Protein AF-A0A9D4M995-F1 (afdb_monomer_lite)

Organism: Dreissena polymorpha (NCBI:txid45954)

Structure (mmCIF, N/CA/C/O backbone):
data_AF-A0A9D4M995-F1
#
_entry.id   AF-A0A9D4M995-F1
#
loop_
_atom_site.group_PDB
_atom_site.id
_atom_site.type_symbol
_atom_site.label_atom_id
_atom_site.label_alt_id
_atom_site.label_comp_id
_atom_site.label_asym_id
_atom_site.label_entity_id
_atom_site.label_seq_id
_atom_site.pdbx_PDB_ins_code
_atom_site.Cartn_x
_atom_site.Cartn_y
_atom_site.Cartn_z
_atom_site.occupancy
_atom_site.B_iso_or_equiv
_atom_site.auth_seq_id
_atom_site.auth_comp_id
_atom_site.auth_asym_id
_atom_site.auth_atom_id
_atom_site.pdbx_PDB_model_num
ATOM 1 N N . MET A 1 1 ? 2.722 -14.467 -3.601 1.00 52.31 1 MET A N 1
ATOM 2 C CA . MET A 1 1 ? 2.253 -13.139 -4.052 1.00 52.31 1 MET A CA 1
ATOM 3 C C . MET A 1 1 ? 3.105 -12.758 -5.247 1.00 52.31 1 MET A C 1
ATOM 5 O O . MET A 1 1 ? 4.306 -12.969 -5.169 1.00 52.31 1 MET A O 1
ATOM 9 N N . GLY A 1 2 ? 2.505 -12.349 -6.364 1.00 69.81 2 GLY A N 1
ATOM 10 C CA . GLY A 1 2 ? 3.239 -12.052 -7.598 1.00 69.81 2 GLY A CA 1
ATOM 11 C C . GLY A 1 2 ? 3.342 -10.549 -7.827 1.00 69.81 2 GLY A C 1
ATOM 12 O O . GLY A 1 2 ? 2.372 -9.830 -7.586 1.00 69.81 2 GLY A O 1
ATOM 13 N N . PHE A 1 3 ? 4.499 -10.091 -8.296 1.00 80.19 3 PHE A N 1
ATOM 14 C CA . PHE A 1 3 ? 4.656 -8.740 -8.825 1.00 80.19 3 PHE A CA 1
ATOM 15 C C . PHE A 1 3 ? 3.816 -8.583 -10.092 1.00 80.19 3 PHE A C 1
ATOM 17 O O . PHE A 1 3 ? 3.616 -9.543 -10.841 1.00 80.19 3 PHE A O 1
ATOM 24 N N . LEU A 1 4 ? 3.341 -7.369 -10.354 1.00 90.06 4 LEU A N 1
ATOM 25 C CA . LEU A 1 4 ? 2.858 -7.046 -11.692 1.00 90.06 4 LEU A CA 1
ATOM 26 C C . LEU A 1 4 ? 4.076 -6.784 -12.566 1.00 90.06 4 LEU A C 1
ATOM 28 O O . LEU A 1 4 ? 4.905 -5.946 -12.220 1.00 90.06 4 LEU A O 1
ATOM 32 N N . HIS A 1 5 ? 4.178 -7.507 -13.672 1.00 93.31 5 HIS A N 1
ATOM 33 C CA . HIS A 1 5 ? 5.258 -7.353 -14.633 1.00 93.31 5 HIS A CA 1
ATOM 34 C C . HIS A 1 5 ? 4.734 -6.626 -15.865 1.00 93.31 5 HIS A C 1
ATOM 36 O O . HIS A 1 5 ? 3.717 -7.015 -16.442 1.00 93.31 5 HIS A O 1
ATOM 42 N N . PHE A 1 6 ? 5.419 -5.551 -16.236 1.00 95.12 6 PHE A N 1
ATOM 43 C CA . PHE A 1 6 ? 5.180 -4.814 -17.466 1.00 95.12 6 PHE A CA 1
ATOM 44 C C . PHE A 1 6 ? 6.470 -4.776 -18.269 1.00 95.12 6 PHE A C 1
ATOM 46 O O . PHE A 1 6 ? 7.546 -4.593 -17.705 1.00 95.12 6 PHE A O 1
ATOM 53 N N . GLN A 1 7 ? 6.341 -4.904 -19.583 1.00 97.06 7 GLN A N 1
ATOM 54 C CA . GLN A 1 7 ? 7.459 -4.799 -20.500 1.00 97.06 7 GLN A CA 1
ATOM 55 C C . GLN A 1 7 ? 7.238 -3.590 -21.404 1.00 97.06 7 GLN A C 1
ATOM 57 O O . GLN A 1 7 ? 6.191 -3.459 -22.043 1.00 97.06 7 GLN A O 1
ATOM 62 N N . CYS A 1 8 ? 8.217 -2.693 -21.435 1.00 96.62 8 CYS A N 1
ATOM 63 C CA . CYS A 1 8 ? 8.193 -1.508 -22.278 1.00 96.62 8 CYS A CA 1
ATOM 64 C C . CYS A 1 8 ? 9.352 -1.560 -23.267 1.00 96.62 8 CYS A C 1
ATOM 66 O O . CYS A 1 8 ? 10.485 -1.855 -22.899 1.00 96.62 8 CYS A O 1
ATOM 68 N N . THR A 1 9 ? 9.075 -1.232 -24.524 1.00 97.75 9 THR A N 1
ATOM 69 C CA . THR A 1 9 ? 10.114 -1.009 -25.528 1.00 97.75 9 THR A CA 1
ATOM 70 C C . THR A 1 9 ? 10.420 0.479 -25.575 1.00 97.75 9 THR A C 1
ATOM 72 O O . THR A 1 9 ? 9.527 1.287 -25.829 1.00 97.75 9 THR A O 1
ATOM 75 N N . VAL A 1 10 ? 11.669 0.842 -25.303 1.00 97.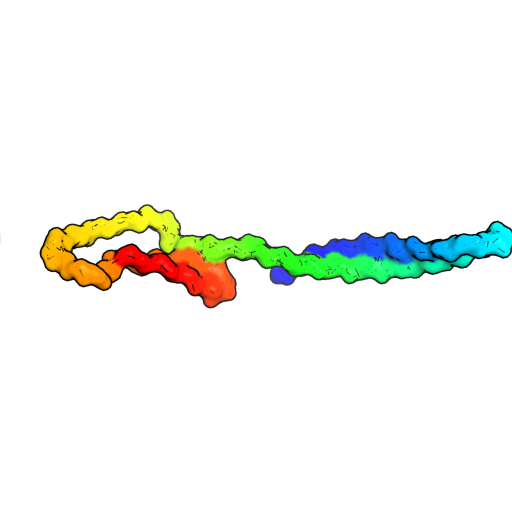50 10 VAL A N 1
ATOM 76 C CA . VAL A 1 10 ? 12.146 2.223 -25.381 1.00 97.50 10 VAL A CA 1
ATOM 77 C C . VAL A 1 10 ? 12.991 2.355 -26.635 1.00 97.50 10 VAL A C 1
ATOM 79 O O . VAL A 1 10 ? 13.962 1.623 -26.803 1.00 97.50 10 VAL A O 1
ATOM 82 N N . THR A 1 11 ? 12.629 3.298 -27.499 1.00 97.75 11 THR A N 1
ATOM 83 C CA . THR A 1 11 ? 13.373 3.618 -28.719 1.00 97.75 11 THR A CA 1
ATOM 84 C C . THR A 1 11 ? 13.923 5.030 -28.607 1.00 97.75 11 THR A C 1
ATOM 86 O O . THR A 1 11 ? 13.196 5.958 -28.250 1.00 97.75 11 THR A O 1
ATOM 89 N N . VAL A 1 12 ? 15.205 5.195 -28.919 1.00 96.94 12 VAL A N 1
ATOM 90 C CA . VAL A 1 12 ? 15.882 6.495 -28.963 1.00 96.94 12 VAL A CA 1
ATOM 91 C C . VAL A 1 12 ? 16.381 6.767 -30.375 1.00 96.94 12 VAL A C 1
ATOM 93 O O . VAL A 1 12 ? 16.742 5.842 -31.098 1.00 96.94 12 VAL A O 1
ATOM 96 N N . SER A 1 13 ? 16.395 8.039 -30.767 1.00 97.56 13 SER A N 1
ATOM 97 C CA . SER A 1 13 ? 16.902 8.498 -32.058 1.00 97.56 13 SER A CA 1
ATOM 98 C C . SER A 1 13 ? 17.727 9.763 -31.875 1.00 97.56 13 SER A C 1
ATOM 100 O O . SER A 1 13 ? 17.332 10.640 -31.106 1.00 97.56 13 SER A O 1
ATOM 102 N N . ASP A 1 14 ? 18.831 9.885 -32.609 1.00 96.88 14 ASP A N 1
ATOM 103 C CA . ASP A 1 14 ? 19.518 11.169 -32.779 1.00 96.88 14 ASP A CA 1
ATOM 104 C C . ASP A 1 14 ? 18.906 11.992 -33.938 1.00 96.88 14 ASP A C 1
ATOM 106 O O . ASP A 1 14 ? 17.912 11.585 -34.543 1.00 96.88 14 ASP A O 1
ATOM 110 N N . ASN A 1 15 ? 19.489 13.162 -34.226 1.00 96.69 15 ASN A N 1
ATOM 111 C CA . ASN A 1 15 ? 19.081 14.062 -35.316 1.00 96.69 15 ASN A CA 1
ATOM 112 C C . ASN A 1 15 ? 20.044 14.006 -36.525 1.00 96.69 15 ASN A C 1
ATOM 114 O O . ASN A 1 15 ? 20.273 15.025 -37.180 1.00 96.69 15 ASN A O 1
ATOM 118 N N . GLY A 1 16 ? 20.685 12.863 -36.793 1.00 95.56 16 GLY A N 1
ATOM 119 C CA . GLY A 1 16 ? 21.664 12.732 -37.881 1.00 95.56 16 GLY A CA 1
ATOM 120 C C . GLY A 1 16 ? 21.092 12.963 -39.293 1.00 95.56 16 GLY A C 1
ATOM 121 O O . GLY A 1 16 ? 19.939 12.646 -39.570 1.00 95.56 16 GLY A O 1
ATOM 122 N N . TYR A 1 17 ? 21.928 13.472 -40.211 1.00 92.69 17 TYR A N 1
ATOM 123 C CA . TYR A 1 17 ? 21.639 13.643 -41.647 1.00 92.69 17 TYR A CA 1
ATOM 124 C C . TYR A 1 17 ? 22.714 12.929 -42.493 1.00 92.69 17 TYR A C 1
ATOM 126 O O . TYR A 1 17 ? 23.892 13.012 -42.139 1.00 92.69 17 TYR A O 1
ATOM 134 N N . PRO A 1 18 ? 22.377 12.259 -43.616 1.00 92.44 18 PRO A N 1
ATOM 135 C CA . PRO A 1 18 ? 21.038 12.082 -44.194 1.00 92.44 18 PRO A CA 1
ATOM 136 C C . PRO A 1 18 ? 20.168 11.058 -43.452 1.00 92.44 18 PRO A C 1
ATOM 138 O O . PRO A 1 18 ? 18.980 10.955 -43.739 1.00 92.44 18 PRO A O 1
ATOM 141 N N . SER A 1 19 ? 20.744 10.317 -42.503 1.00 95.19 19 SER A N 1
ATOM 142 C CA . SER A 1 19 ? 20.043 9.325 -41.689 1.00 95.19 19 SER A CA 1
ATOM 143 C C . SER A 1 19 ? 20.415 9.463 -40.217 1.00 95.19 19 SER A C 1
ATOM 145 O O . SER A 1 19 ? 21.600 9.522 -39.874 1.00 95.19 19 SER A O 1
ATOM 147 N N . ASN A 1 20 ? 19.401 9.444 -39.365 1.00 95.69 20 ASN A N 1
ATOM 148 C CA . ASN A 1 20 ? 19.523 9.347 -37.920 1.00 95.69 20 ASN A CA 1
ATOM 149 C C . ASN A 1 20 ? 19.918 7.930 -37.483 1.00 95.69 20 ASN A C 1
ATOM 151 O O . ASN A 1 20 ? 19.604 6.939 -38.148 1.00 95.69 20 ASN A O 1
ATOM 155 N N . LYS A 1 21 ? 20.588 7.830 -36.336 1.00 97.62 21 LYS A N 1
ATOM 156 C CA . LYS A 1 21 ? 20.817 6.558 -35.646 1.00 97.62 21 LYS A CA 1
ATOM 157 C C . LYS A 1 21 ? 19.661 6.289 -34.699 1.00 97.62 21 LYS A C 1
ATOM 159 O O . LYS A 1 21 ? 19.200 7.197 -34.012 1.00 97.62 21 LYS A O 1
ATOM 164 N N . ILE A 1 22 ? 19.233 5.033 -34.655 1.00 97.50 22 ILE A N 1
ATOM 165 C CA . ILE A 1 22 ? 18.158 4.554 -33.791 1.00 97.50 22 ILE A CA 1
ATOM 166 C C . ILE A 1 22 ? 18.706 3.406 -32.954 1.00 97.50 22 ILE A C 1
ATOM 168 O O . ILE A 1 22 ? 19.413 2.547 -33.481 1.00 97.50 22 ILE A O 1
ATOM 172 N N . ASP A 1 23 ? 18.352 3.386 -31.676 1.00 97.81 23 ASP A N 1
ATOM 173 C CA . ASP A 1 23 ? 18.584 2.240 -30.803 1.00 97.81 23 ASP A CA 1
ATOM 174 C C . ASP A 1 23 ? 17.304 1.885 -30.043 1.00 97.81 23 ASP A C 1
ATOM 176 O O . ASP A 1 23 ? 16.408 2.720 -29.875 1.00 97.81 23 ASP A O 1
ATOM 180 N N . THR A 1 24 ? 17.168 0.625 -29.640 1.00 97.94 24 THR A N 1
ATOM 181 C CA . THR A 1 24 ? 15.983 0.119 -28.943 1.00 97.94 24 THR A CA 1
ATOM 182 C C . THR A 1 24 ? 16.372 -0.820 -27.812 1.00 97.94 24 THR A C 1
ATOM 184 O O . THR A 1 24 ? 17.153 -1.747 -28.000 1.00 97.94 24 THR A O 1
ATOM 187 N N . ALA A 1 25 ? 15.756 -0.623 -26.649 1.00 97.81 25 ALA A N 1
ATOM 188 C CA . ALA A 1 25 ? 15.942 -1.461 -25.474 1.00 97.81 25 ALA A CA 1
ATOM 189 C C . ALA A 1 25 ? 14.599 -1.956 -24.925 1.00 97.81 25 ALA A C 1
ATOM 191 O O . ALA A 1 25 ? 13.578 -1.268 -25.003 1.00 97.81 25 ALA A O 1
ATOM 192 N N . GLN A 1 26 ? 14.613 -3.154 -24.342 1.00 98.06 26 GLN A N 1
ATOM 193 C CA . GLN A 1 26 ? 13.507 -3.665 -23.536 1.00 98.06 26 GLN A CA 1
ATOM 194 C C . GLN A 1 26 ? 13.723 -3.280 -22.073 1.00 98.06 26 GLN A C 1
ATOM 196 O O . GLN A 1 26 ? 14.834 -3.387 -21.556 1.00 98.06 26 GLN A O 1
ATOM 201 N N . VAL A 1 27 ? 12.655 -2.837 -21.418 1.00 97.31 27 VAL A N 1
ATOM 202 C CA . VAL A 1 27 ? 12.640 -2.469 -20.004 1.00 97.31 27 VAL A CA 1
ATOM 203 C C . VAL A 1 27 ? 11.605 -3.327 -19.294 1.00 97.31 27 VAL A C 1
ATOM 205 O O . VAL A 1 27 ? 10.411 -3.239 -19.591 1.00 97.31 27 VAL A O 1
ATOM 208 N N . ASP A 1 28 ? 12.068 -4.122 -18.335 1.00 96.50 28 ASP A N 1
ATOM 209 C CA . ASP A 1 28 ? 11.219 -4.884 -17.427 1.00 96.50 28 ASP A CA 1
ATOM 210 C C . ASP A 1 28 ? 10.895 -4.057 -16.183 1.00 96.50 28 ASP A C 1
ATOM 212 O O . ASP A 1 28 ? 11.781 -3.599 -15.458 1.00 96.50 28 ASP A O 1
ATOM 216 N N . ILE A 1 29 ? 9.604 -3.871 -15.925 1.00 94.94 29 ILE A N 1
ATOM 217 C CA . ILE A 1 29 ? 9.091 -3.122 -14.781 1.00 94.94 29 ILE A CA 1
ATOM 218 C C . ILE A 1 29 ? 8.346 -4.093 -13.871 1.00 94.94 29 ILE A C 1
ATOM 220 O O . ILE A 1 29 ? 7.320 -4.659 -14.253 1.00 94.94 29 ILE A O 1
ATOM 224 N N . PHE A 1 30 ? 8.839 -4.244 -12.643 1.00 94.19 30 PHE A N 1
ATOM 225 C CA . PHE A 1 30 ? 8.195 -5.031 -11.595 1.00 94.19 30 PHE A CA 1
ATOM 226 C C . PHE A 1 30 ? 7.540 -4.093 -10.587 1.00 94.19 30 PHE A C 1
ATOM 228 O O . PHE A 1 30 ? 8.218 -3.329 -9.901 1.00 94.19 30 PHE A O 1
ATOM 235 N N . VAL A 1 31 ? 6.214 -4.143 -10.496 1.00 91.62 31 VAL A N 1
ATOM 236 C CA . VAL A 1 31 ? 5.451 -3.341 -9.539 1.00 91.62 31 VAL A CA 1
ATOM 237 C C . VAL A 1 31 ? 4.991 -4.231 -8.397 1.00 91.62 31 VAL A C 1
ATOM 239 O O . VAL A 1 31 ? 4.119 -5.090 -8.571 1.00 91.62 31 VAL A O 1
ATOM 242 N N . ASP A 1 32 ? 5.541 -3.970 -7.215 1.00 88.00 32 ASP A N 1
ATOM 243 C CA . ASP A 1 32 ? 4.968 -4.440 -5.963 1.00 88.00 32 ASP A CA 1
ATOM 244 C C . ASP A 1 32 ? 3.890 -3.454 -5.509 1.00 88.00 32 ASP A C 1
ATOM 246 O O . ASP A 1 32 ? 4.170 -2.322 -5.110 1.00 88.00 32 ASP A O 1
ATOM 250 N N . ARG A 1 33 ? 2.627 -3.865 -5.646 1.00 83.56 33 ARG A N 1
ATOM 251 C CA . ARG A 1 33 ? 1.509 -3.108 -5.090 1.00 83.56 33 ARG A CA 1
ATOM 252 C C . ARG A 1 33 ? 1.108 -3.755 -3.790 1.00 83.56 33 ARG A C 1
ATOM 254 O O . ARG A 1 33 ? 0.345 -4.722 -3.783 1.00 83.56 33 ARG A O 1
ATOM 261 N N . ASP A 1 34 ? 1.539 -3.137 -2.708 1.00 76.88 34 ASP A N 1
ATOM 262 C CA . ASP A 1 34 ? 1.048 -3.480 -1.397 1.00 76.88 34 ASP A CA 1
ATOM 263 C C . ASP A 1 34 ? -0.413 -3.024 -1.250 1.00 76.88 34 ASP A C 1
ATOM 265 O O . ASP A 1 34 ? -0.731 -1.857 -1.026 1.00 76.88 34 ASP A O 1
ATOM 269 N N . ARG A 1 35 ? -1.325 -3.971 -1.478 1.00 77.12 35 ARG A N 1
ATOM 270 C CA . ARG A 1 35 ? -2.778 -3.764 -1.403 1.00 77.12 35 ARG A CA 1
ATOM 271 C C . ARG A 1 35 ? -3.349 -4.090 -0.033 1.00 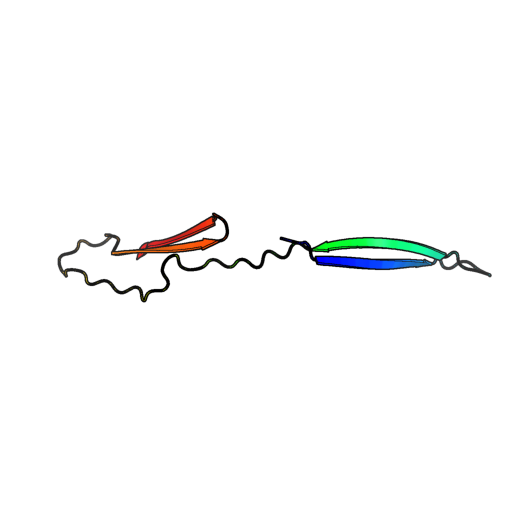77.12 35 ARG A C 1
ATOM 273 O O . ARG A 1 35 ? -4.565 -4.016 0.142 1.00 77.12 35 ARG A O 1
ATOM 280 N N . ALA A 1 36 ? -2.516 -4.502 0.919 1.00 82.56 36 ALA A N 1
ATOM 281 C CA . ALA A 1 36 ? -3.013 -4.722 2.260 1.00 82.56 36 ALA A CA 1
ATOM 282 C C . ALA A 1 36 ? -3.371 -3.357 2.854 1.00 82.56 36 ALA A C 1
ATOM 284 O O . ALA A 1 36 ? -2.569 -2.429 2.801 1.00 82.56 36 ALA A O 1
ATOM 285 N N . LEU A 1 37 ? -4.567 -3.234 3.418 1.00 83.25 37 LEU A N 1
ATOM 286 C CA . LEU A 1 37 ? -4.981 -2.095 4.235 1.00 83.25 37 LEU A CA 1
ATOM 287 C C . LEU A 1 37 ? -5.021 -2.549 5.698 1.00 83.25 37 LEU A C 1
ATOM 289 O O . LEU A 1 37 ? -5.280 -3.732 5.939 1.00 83.25 37 LEU A O 1
ATOM 293 N N . PRO A 1 38 ? -4.765 -1.663 6.677 1.00 86.31 38 PRO A N 1
ATOM 294 C CA . PRO A 1 38 ? -5.049 -1.980 8.068 1.00 86.31 38 PRO A CA 1
ATOM 295 C C . PRO A 1 38 ? -6.518 -2.351 8.218 1.00 86.31 38 PRO A C 1
ATOM 297 O O . PRO A 1 38 ? -7.400 -1.567 7.872 1.00 86.31 38 PRO A O 1
ATOM 300 N N . VAL A 1 39 ? -6.769 -3.553 8.720 1.00 87.69 39 VAL A N 1
ATOM 301 C CA . VAL A 1 39 ? -8.111 -4.008 9.078 1.00 87.69 39 VAL A CA 1
ATOM 302 C C . VAL A 1 39 ? -8.228 -3.998 10.586 1.00 87.69 39 VAL A C 1
ATOM 304 O O . VAL A 1 39 ? -7.287 -4.361 11.293 1.00 87.69 39 VAL A O 1
ATOM 307 N N . PHE A 1 40 ? -9.375 -3.554 11.086 1.00 88.12 40 PHE A N 1
ATOM 308 C CA . PHE A 1 40 ? -9.670 -3.646 12.505 1.00 88.12 40 PHE A CA 1
ATOM 309 C C . PHE A 1 40 ? -9.586 -5.108 12.953 1.00 88.12 40 PHE A C 1
ATOM 311 O O . PHE A 1 40 ? -10.103 -6.002 12.287 1.00 88.12 40 PHE A O 1
ATOM 318 N N . THR A 1 41 ? -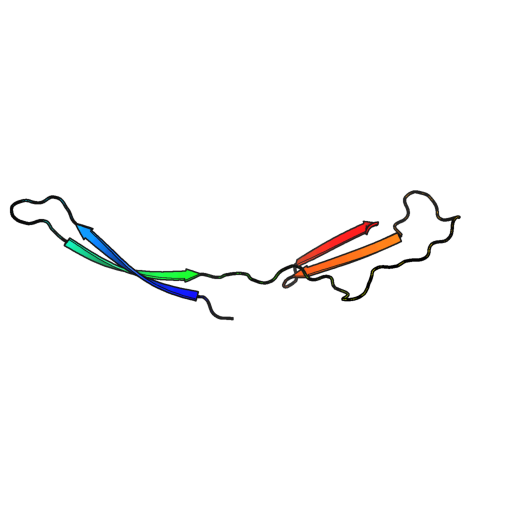8.907 -5.358 14.074 1.00 78.69 41 THR A N 1
ATOM 319 C CA . THR A 1 41 ? -8.682 -6.718 14.601 1.00 78.69 41 THR A CA 1
ATOM 320 C C . THR A 1 41 ? -9.977 -7.411 15.024 1.00 78.69 41 THR A C 1
ATOM 322 O O . THR A 1 41 ? -10.007 -8.632 15.155 1.00 78.69 41 THR A O 1
ATOM 325 N N . SER A 1 42 ? -11.054 -6.641 15.197 1.00 78.25 42 SER A N 1
ATOM 326 C CA . SER A 1 42 ? -12.405 -7.132 15.429 1.00 78.25 42 SER A CA 1
ATOM 327 C C . SER A 1 42 ? -13.354 -6.578 14.369 1.00 78.25 42 SER A C 1
ATOM 329 O O . SER A 1 42 ? -13.395 -5.374 14.136 1.00 78.25 42 SER A O 1
ATOM 331 N 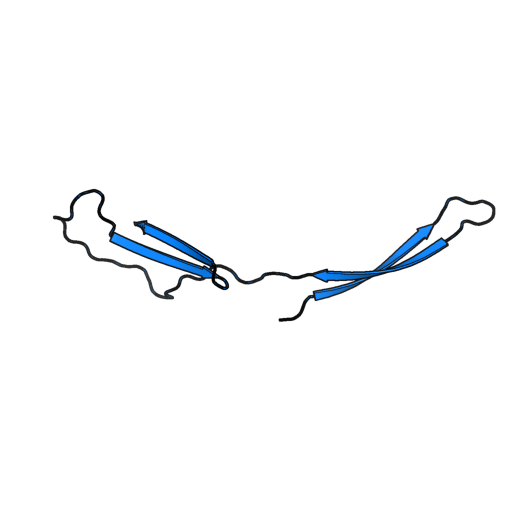N . ASN A 1 43 ? -14.168 -7.454 13.776 1.00 62.44 43 ASN A N 1
ATOM 332 C CA . ASN A 1 43 ? -15.237 -7.084 12.838 1.00 62.44 43 ASN A CA 1
ATOM 333 C C . ASN A 1 43 ? -16.522 -6.610 13.557 1.00 62.44 43 ASN A C 1
ATOM 335 O O . ASN A 1 43 ? -17.568 -6.464 12.925 1.00 62.44 43 ASN A O 1
ATOM 339 N N . ALA A 1 44 ? -16.480 -6.439 14.882 1.00 70.50 44 ALA A N 1
ATOM 340 C CA . ALA A 1 44 ? -17.631 -6.080 15.706 1.00 70.50 44 ALA A CA 1
ATOM 341 C C . ALA A 1 44 ? -17.778 -4.559 15.883 1.00 70.50 44 ALA A C 1
ATOM 343 O O . ALA A 1 44 ? -16.827 -3.795 15.737 1.00 70.50 44 ALA A O 1
ATOM 344 N N . ARG A 1 45 ? -18.983 -4.112 16.265 1.00 81.81 45 ARG A N 1
ATOM 345 C CA . ARG A 1 45 ? -19.187 -2.742 16.758 1.00 81.81 45 ARG A CA 1
ATOM 346 C C . ARG A 1 45 ? -18.462 -2.576 18.095 1.00 81.81 45 ARG A C 1
ATOM 348 O O . ARG A 1 45 ? -18.697 -3.353 19.017 1.00 81.81 45 ARG A O 1
ATOM 355 N N . TYR A 1 46 ? -17.626 -1.547 18.212 1.00 85.62 46 TYR A N 1
ATOM 356 C CA . TYR A 1 46 ? -16.992 -1.179 19.478 1.00 85.62 46 TYR A CA 1
ATOM 357 C C . TYR A 1 46 ? -18.005 -0.457 20.368 1.00 85.62 46 TYR A C 1
ATOM 359 O O . TYR A 1 46 ? -18.326 0.706 20.138 1.00 85.62 46 TYR A O 1
ATOM 367 N N . GLN A 1 47 ? -18.527 -1.161 21.369 1.00 86.38 47 GLN A N 1
ATOM 368 C CA . GLN A 1 47 ? -19.433 -0.614 22.373 1.00 86.38 47 GLN A CA 1
ATOM 369 C C . GLN A 1 47 ? -18.946 -1.036 23.757 1.00 86.38 47 GLN A C 1
ATOM 371 O O . GLN A 1 47 ? -18.684 -2.214 23.994 1.00 86.38 47 GLN A O 1
ATOM 376 N N . VAL A 1 48 ? -18.829 -0.069 24.664 1.00 86.56 48 VAL A N 1
ATOM 377 C CA . VAL A 1 48 ? -18.409 -0.284 26.050 1.00 86.56 48 VAL A CA 1
ATOM 378 C C . VAL A 1 48 ? -19.357 0.467 26.978 1.00 86.56 48 VAL A C 1
ATOM 380 O O . VAL A 1 48 ? -19.703 1.619 26.726 1.00 86.56 48 VAL A O 1
ATOM 383 N N . THR A 1 49 ? -19.761 -0.195 28.058 1.00 90.81 49 THR A N 1
ATOM 384 C CA . THR A 1 49 ? -20.433 0.425 29.202 1.00 90.81 49 THR A CA 1
ATOM 385 C C . THR A 1 49 ? -19.383 0.714 30.268 1.00 90.81 49 THR A C 1
ATOM 387 O O . THR A 1 49 ? -18.577 -0.159 30.593 1.00 90.81 49 THR A O 1
ATOM 390 N N . ILE A 1 50 ? -19.379 1.932 30.808 1.00 91.12 50 ILE A N 1
ATOM 391 C CA . ILE A 1 50 ? -18.499 2.334 31.910 1.00 91.12 50 ILE A CA 1
ATOM 392 C C . ILE A 1 50 ? -19.325 2.774 33.113 1.00 91.12 50 ILE A C 1
ATOM 394 O O . ILE A 1 50 ? -20.447 3.249 32.952 1.00 91.12 50 ILE A O 1
ATOM 398 N N . ASN A 1 51 ? -18.746 2.641 34.303 1.00 92.81 51 ASN A N 1
ATOM 399 C CA . ASN A 1 51 ? -19.311 3.223 35.512 1.00 92.81 51 ASN A CA 1
ATOM 400 C C . ASN A 1 51 ? -19.040 4.733 35.554 1.00 92.81 51 ASN A C 1
ATOM 402 O O . ASN A 1 51 ? -18.026 5.201 35.033 1.00 92.81 51 ASN A O 1
ATOM 406 N N . GLU A 1 52 ? -19.930 5.478 36.203 1.00 90.31 52 GLU A N 1
ATOM 407 C CA . GLU A 1 52 ? -19.819 6.935 36.355 1.00 90.31 52 GLU A CA 1
ATOM 408 C C . GLU A 1 52 ? -18.724 7.376 37.338 1.00 90.31 52 GLU A C 1
ATOM 410 O O . GLU A 1 52 ? -18.247 8.504 37.271 1.00 90.31 52 GLU A O 1
ATOM 415 N N . ASP A 1 53 ? -18.287 6.482 38.225 1.00 93.94 53 ASP A N 1
ATOM 416 C CA . ASP A 1 53 ? -17.264 6.727 39.245 1.00 93.94 53 ASP A CA 1
ATOM 417 C C . ASP A 1 53 ? -15.830 6.558 38.718 1.00 93.94 53 ASP A C 1
ATOM 419 O O . ASP A 1 53 ? -14.860 6.668 39.473 1.00 93.94 53 ASP A O 1
ATOM 423 N N . ARG A 1 54 ? -15.671 6.294 37.415 1.00 87.38 54 ARG A N 1
ATOM 424 C CA . ARG A 1 54 ? -14.359 6.076 36.809 1.00 87.38 54 ARG A CA 1
ATOM 425 C C . ARG A 1 54 ? -13.512 7.360 36.870 1.00 87.38 54 ARG A C 1
ATOM 427 O O . ARG A 1 54 ? -13.935 8.393 36.353 1.00 87.38 54 ARG A O 1
ATOM 434 N N . PRO A 1 55 ? -12.283 7.299 37.419 1.00 90.62 55 PRO A N 1
ATOM 435 C CA . PRO A 1 55 ? -11.390 8.453 37.463 1.00 90.62 55 PRO A CA 1
ATOM 436 C C . PRO A 1 55 ? -11.057 9.021 36.081 1.00 90.62 55 PRO A C 1
ATOM 438 O O . PRO A 1 55 ? -10.887 8.275 35.111 1.00 90.62 55 PRO A O 1
ATOM 441 N N . VAL A 1 56 ? -10.882 10.343 36.026 1.00 89.31 56 VAL A N 1
ATOM 442 C CA . VAL A 1 56 ? -10.419 11.063 34.832 1.00 89.31 56 VAL A CA 1
ATOM 443 C C . VAL A 1 56 ? -9.024 10.579 34.434 1.00 89.31 56 VAL A C 1
ATOM 445 O O . VAL A 1 56 ? -8.143 10.432 35.278 1.00 89.31 56 VAL A O 1
ATOM 448 N N . GLY A 1 57 ? -8.823 10.358 33.132 1.00 88.19 57 GLY A N 1
ATOM 449 C CA . GLY A 1 57 ? -7.546 9.917 32.563 1.00 88.19 57 GLY A CA 1
ATOM 450 C C . GLY A 1 57 ? -7.394 8.399 32.428 1.00 88.19 57 GLY A C 1
ATOM 451 O O . GLY A 1 57 ? -6.378 7.945 31.909 1.00 88.19 57 GLY A O 1
ATOM 452 N N . ASN A 1 58 ? -8.389 7.611 32.846 1.00 89.19 58 ASN A N 1
ATOM 453 C CA . ASN A 1 58 ? -8.403 6.174 32.582 1.00 89.19 58 ASN A CA 1
ATOM 454 C C . ASN A 1 58 ? -8.772 5.869 31.131 1.00 89.19 58 ASN A C 1
ATOM 456 O O . ASN A 1 58 ? -9.745 6.413 30.612 1.00 89.19 58 ASN A O 1
ATOM 460 N N . SER A 1 59 ? -8.057 4.920 30.526 1.00 88.88 59 SER A N 1
ATOM 461 C CA . SER A 1 59 ? -8.454 4.350 29.243 1.00 88.88 59 SER A CA 1
ATOM 462 C C . SER A 1 59 ? -9.700 3.469 29.387 1.00 88.88 59 SER A C 1
ATOM 464 O O . SER A 1 59 ? -9.891 2.731 30.362 1.00 88.88 59 SER A O 1
ATOM 466 N N . ILE A 1 60 ? -10.567 3.567 28.390 1.00 88.62 60 ILE A N 1
ATOM 467 C CA . ILE A 1 60 ? -11.872 2.924 28.285 1.00 88.62 60 ILE A CA 1
ATOM 468 C C . ILE A 1 60 ? -11.767 1.692 27.388 1.00 88.62 60 ILE A C 1
ATOM 470 O O . ILE A 1 60 ? -12.174 0.598 27.782 1.00 88.62 60 ILE A O 1
ATOM 474 N N . ILE A 1 61 ? -11.212 1.857 26.186 1.00 88.06 61 ILE A N 1
ATOM 475 C CA . ILE A 1 61 ? -11.014 0.765 25.231 1.00 88.06 61 ILE A CA 1
ATOM 476 C C . ILE A 1 61 ? -9.801 1.045 24.346 1.00 88.06 61 ILE A C 1
ATOM 478 O O . ILE A 1 61 ? -9.574 2.171 23.905 1.00 88.06 61 ILE A O 1
ATOM 482 N N . GLN A 1 62 ? -9.041 -0.009 24.056 1.00 88.06 62 GLN A N 1
ATOM 483 C CA . GLN A 1 62 ? -8.014 0.005 23.024 1.00 88.06 62 GLN A CA 1
ATOM 484 C C . GLN A 1 62 ? -8.551 -0.694 21.779 1.00 88.06 62 GLN A C 1
ATOM 486 O O . GLN A 1 62 ? -8.894 -1.877 21.809 1.00 88.06 62 GLN A O 1
ATOM 491 N N . VAL A 1 63 ? -8.596 0.039 20.674 1.00 88.31 63 VAL A N 1
ATOM 492 C CA . VAL A 1 63 ? -8.980 -0.484 19.365 1.00 88.31 63 VAL A CA 1
ATOM 493 C C . VAL A 1 63 ? -7.728 -0.606 18.513 1.00 88.31 63 VAL A C 1
ATOM 495 O O . VAL A 1 63 ? -6.958 0.347 18.423 1.00 88.31 63 VAL A O 1
ATOM 498 N N . SER A 1 64 ? -7.516 -1.759 17.879 1.00 87.38 64 SER A N 1
ATOM 499 C CA . SER A 1 64 ? -6.358 -1.983 17.014 1.00 87.38 64 SER A CA 1
ATOM 500 C C . SER A 1 64 ? -6.756 -2.315 15.582 1.00 87.38 64 SER A C 1
ATOM 502 O O . SER A 1 64 ? -7.744 -3.007 15.332 1.00 87.38 64 SER A O 1
ATOM 504 N N . ALA A 1 65 ? -5.956 -1.830 14.639 1.00 88.12 65 ALA A N 1
ATOM 505 C CA . ALA A 1 65 ? -5.999 -2.231 13.242 1.00 88.12 65 ALA A CA 1
ATOM 506 C C . ALA A 1 65 ? -4.623 -2.770 12.845 1.00 88.12 65 ALA A C 1
ATOM 508 O O . ALA A 1 65 ? -3.600 -2.213 13.258 1.00 88.12 65 ALA A O 1
ATOM 509 N N . SER A 1 66 ? -4.583 -3.855 12.073 1.00 88.50 66 SER A N 1
ATOM 510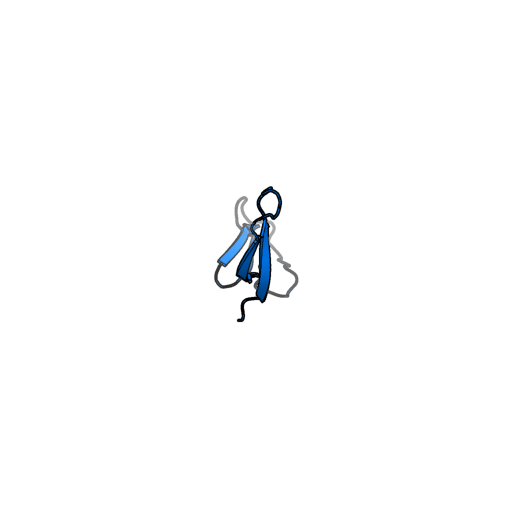 C CA . SER A 1 66 ? -3.330 -4.491 11.675 1.00 88.50 66 SER A CA 1
ATOM 511 C C . SER A 1 66 ? -3.255 -4.790 10.185 1.00 88.50 66 SER A C 1
ATOM 513 O O . SER A 1 66 ? -4.260 -5.002 9.504 1.00 88.50 66 SER A O 1
ATOM 515 N N . ARG A 1 67 ? -2.026 -4.763 9.669 1.00 86.06 67 ARG A N 1
ATOM 516 C CA . ARG A 1 67 ? -1.698 -4.995 8.262 1.00 86.06 67 ARG A CA 1
ATOM 517 C C . ARG A 1 67 ? -0.335 -5.653 8.169 1.00 86.06 67 ARG A C 1
ATOM 519 O O . ARG A 1 67 ? 0.662 -5.010 8.479 1.00 86.06 67 ARG A O 1
ATOM 526 N N . GLN A 1 68 ? -0.294 -6.924 7.771 1.00 78.19 68 GLN A N 1
ATOM 527 C CA . GLN A 1 68 ? 0.958 -7.675 7.588 1.00 78.19 68 GLN A CA 1
ATOM 528 C C . GLN A 1 68 ? 1.977 -7.468 8.738 1.00 78.19 68 GLN A C 1
ATOM 530 O O . GLN A 1 68 ? 3.151 -7.212 8.504 1.00 78.19 68 GLN A O 1
ATOM 535 N N . GLY A 1 69 ? 1.518 -7.527 9.994 1.00 68.25 69 GLY A N 1
ATOM 536 C CA . GLY A 1 69 ? 2.378 -7.390 11.181 1.00 68.25 69 GLY A CA 1
ATOM 537 C C . GLY A 1 69 ? 2.608 -5.960 11.690 1.00 68.25 69 GLY A C 1
ATOM 538 O O . GLY A 1 69 ? 3.151 -5.796 12.778 1.00 68.25 69 GLY A O 1
ATOM 539 N N . ILE A 1 70 ? 2.147 -4.928 10.980 1.00 77.75 70 ILE A N 1
ATOM 540 C CA . ILE A 1 70 ? 2.113 -3.548 11.490 1.00 77.75 70 ILE A CA 1
ATOM 541 C C . ILE A 1 70 ? 0.796 -3.344 12.243 1.00 77.75 70 ILE A C 1
ATOM 543 O O . ILE A 1 70 ? -0.269 -3.522 11.652 1.00 77.75 70 ILE A O 1
ATOM 547 N N . GLN A 1 71 ? 0.859 -2.967 13.525 1.00 82.12 71 GLN A N 1
ATOM 548 C CA . GLN A 1 71 ? -0.306 -2.667 14.365 1.00 82.12 71 GLN A CA 1
ATOM 549 C C . GLN A 1 71 ? -0.371 -1.174 14.695 1.00 82.12 71 GLN A C 1
ATOM 551 O O . GLN A 1 71 ? 0.606 -0.584 15.150 1.00 82.12 71 GLN A O 1
ATOM 556 N N . VAL A 1 72 ? -1.556 -0.589 14.540 1.00 77.62 72 VAL A N 1
ATOM 557 C CA . VAL A 1 72 ? -1.881 0.762 15.011 1.00 77.62 72 VAL A CA 1
ATOM 558 C C . VAL A 1 72 ? -2.978 0.645 16.062 1.00 77.62 72 VAL A C 1
ATOM 560 O O . VAL A 1 72 ? -3.921 -0.124 15.873 1.00 77.62 72 VAL A O 1
ATOM 563 N N . SER A 1 73 ? -2.846 1.373 17.173 1.00 83.38 73 SER A N 1
ATOM 564 C CA . SER A 1 73 ? -3.828 1.367 18.264 1.00 83.38 73 SER A CA 1
ATOM 565 C C . SER A 1 73 ? -4.389 2.764 18.515 1.00 83.38 73 SER A C 1
ATOM 567 O O . SER A 1 73 ? -3.639 3.737 18.509 1.00 83.38 73 SER A O 1
ATOM 569 N N . ILE A 1 74 ? -5.692 2.843 18.771 1.00 77.94 74 ILE A N 1
ATOM 570 C CA . IL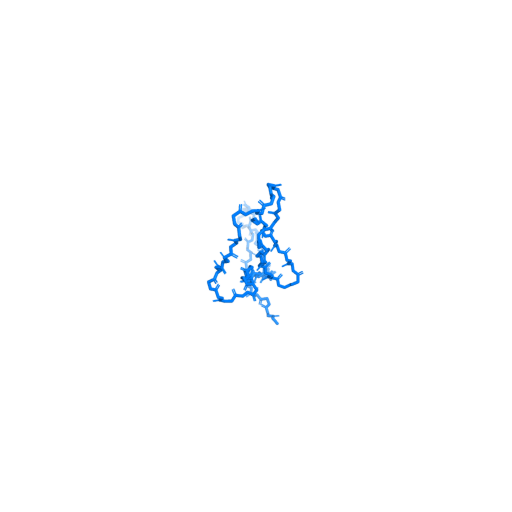E A 1 74 ? -6.398 4.037 19.239 1.00 77.94 74 ILE A CA 1
ATOM 571 C C . ILE A 1 74 ? -6.874 3.742 20.659 1.00 77.94 74 ILE A C 1
ATOM 573 O O . ILE A 1 74 ? -7.458 2.685 20.907 1.00 77.94 74 ILE A O 1
ATOM 577 N N . ILE A 1 75 ? -6.590 4.656 21.581 1.00 77.69 75 ILE A N 1
ATOM 578 C CA . ILE A 1 75 ? -6.983 4.550 22.985 1.00 77.69 75 ILE A CA 1
ATOM 579 C C . ILE A 1 75 ? -8.005 5.651 23.242 1.00 77.69 75 ILE A C 1
ATOM 581 O O . ILE A 1 75 ? -7.725 6.820 22.970 1.00 77.69 75 ILE A O 1
ATOM 585 N N . PHE A 1 76 ? -9.178 5.247 23.718 1.00 73.25 76 PHE A N 1
ATOM 586 C CA . PHE A 1 76 ? -10.240 6.136 24.184 1.00 73.25 76 PHE A CA 1
ATOM 587 C C . PHE A 1 76 ? -10.289 6.132 25.702 1.00 73.25 76 PHE A C 1
ATOM 589 O O . PHE A 1 76 ? -9.903 5.086 26.277 1.00 73.25 76 PHE A O 1
#

Secondary structure (DSSP, 8-state):
---EEEEEEEEEE---SSS--EEEEEEEEEE-------EES--S-------TTPPTT----EEEEEETTEEEEEE-

pLDDT: mean 87.68, std 9.13, range [52.31, 98.06]

Foldseek 3Di:
DAWDKDKDKDKDWDPDPPDIDIDIDIDIDTDDDQPWDFDWPDPDDDDFDDDPPDDPPDWGDWTWTDTPHDIDIDTD

Radius of gyration: 27.93 Å; chains: 1; bounding box: 42×27×83 Å

Sequence (76 aa):
MGFLHFQCTVTVSDNGYPSNKIDTAQVDIFVDRDRALPVFTSNARYQVTINEDRPVGNSIIQVSASRQGIQVSIIF